Protein AF-A0A9E3I2X9-F1 (afdb_monomer_lite)

Foldseek 3Di:
DVVLVVVLVVLVVVLVVQLVVCLVVLPLPSLPVSLVVVLVVLVVLLVVLVVDPVQAPCNQLVVQLVVDPDPVSSVVSSVVSVCVCACNVVPDGRPNHGNHRCCSNPPVSVLSVVQSVLSSCCSVPHDHDDPPVSVVVD

Secondary structure (DSSP, 8-state):
--HHHHHHHHHHHHHHHHHHHHHHHT-SSSHHHHHHHHHHHHHHHHHHHHTSGGGBHHHHHHHHHHT-SSHHHHHHHHHHHHHHTTTHHHHSTTTT----BTTIIIIIHHHHHHHHHHHHHHHTTSSPP-HHHHHTT-

pLDDT: mean 84.15, std 11.48, range [55.88, 98.25]

Structure (mmCIF, N/CA/C/O backbone):
data_AF-A0A9E3I2X9-F1
#
_entry.id   AF-A0A9E3I2X9-F1
#
loop_
_atom_site.group_PDB
_atom_site.id
_atom_site.type_symbol
_atom_site.label_atom_id
_atom_site.label_alt_id
_atom_site.label_comp_id
_atom_site.label_asym_id
_atom_site.label_entity_id
_atom_site.label_seq_id
_atom_site.pdbx_PDB_ins_code
_atom_site.Cartn_x
_atom_site.Cartn_y
_atom_site.Cartn_z
_atom_site.occupancy
_atom_site.B_iso_or_equiv
_atom_site.auth_seq_id
_atom_site.auth_comp_id
_atom_site.auth_asym_id
_atom_site.auth_atom_id
_atom_site.pdbx_PDB_model_num
ATOM 1 N N . MET A 1 1 ? -14.945 2.536 -11.031 1.00 55.88 1 MET A N 1
ATOM 2 C CA . MET A 1 1 ? -14.308 2.157 -9.756 1.00 55.88 1 MET A CA 1
ATOM 3 C C . MET A 1 1 ? -14.603 3.276 -8.774 1.00 55.88 1 MET A C 1
ATOM 5 O O . MET A 1 1 ? -13.852 4.226 -8.699 1.00 55.88 1 MET A O 1
ATOM 9 N N . ILE A 1 2 ? -15.793 3.220 -8.181 1.00 60.88 2 ILE A N 1
ATOM 10 C CA . ILE A 1 2 ? -16.278 4.132 -7.127 1.00 60.88 2 ILE A CA 1
ATOM 11 C C . ILE A 1 2 ? -16.558 3.278 -5.884 1.00 60.88 2 ILE A C 1
ATOM 13 O O . ILE A 1 2 ? -16.239 3.668 -4.777 1.00 60.88 2 ILE A O 1
ATOM 17 N N . VAL A 1 3 ? -17.036 2.046 -6.096 1.00 58.66 3 VAL A N 1
ATOM 18 C CA . VAL A 1 3 ? -17.336 1.073 -5.040 1.00 58.66 3 VAL A CA 1
ATOM 19 C C . VAL A 1 3 ? -16.101 0.640 -4.235 1.00 58.66 3 VAL A C 1
ATOM 21 O O . VAL A 1 3 ? -16.210 0.543 -3.027 1.00 58.66 3 VAL A O 1
ATOM 24 N N . ALA A 1 4 ? -14.929 0.416 -4.846 1.00 61.72 4 ALA A N 1
ATOM 25 C CA . ALA A 1 4 ? -13.726 0.008 -4.097 1.00 61.72 4 ALA A CA 1
ATOM 26 C C . ALA A 1 4 ? -13.194 1.128 -3.177 1.00 61.72 4 ALA A C 1
ATOM 28 O O . ALA A 1 4 ? -12.912 0.883 -2.006 1.00 61.72 4 ALA A O 1
ATOM 29 N N . ASP A 1 5 ? -13.149 2.370 -3.674 1.00 65.06 5 ASP A N 1
ATOM 30 C CA . ASP A 1 5 ? -12.856 3.563 -2.866 1.00 65.06 5 ASP A CA 1
ATOM 31 C C . ASP A 1 5 ? -13.889 3.758 -1.758 1.00 65.06 5 ASP A C 1
ATOM 33 O O . ASP A 1 5 ? -13.519 3.990 -0.609 1.00 65.06 5 ASP A O 1
ATOM 37 N N . GLN A 1 6 ? -15.173 3.602 -2.082 1.00 70.38 6 GLN A N 1
ATOM 38 C CA . GLN A 1 6 ? -16.250 3.698 -1.106 1.00 70.38 6 GLN A CA 1
ATOM 39 C C . GLN A 1 6 ? -16.087 2.655 0.006 1.00 70.38 6 GLN A C 1
ATOM 41 O O . GLN A 1 6 ? -16.128 3.007 1.175 1.00 70.38 6 GLN A O 1
ATOM 46 N N . VAL A 1 7 ? -15.821 1.393 -0.341 1.00 68.19 7 VAL A N 1
ATOM 47 C CA . VAL A 1 7 ? -15.636 0.309 0.632 1.00 68.19 7 VAL A CA 1
ATOM 48 C C . VAL A 1 7 ? -14.425 0.576 1.530 1.00 68.19 7 VAL A C 1
ATOM 50 O O . VAL A 1 7 ? -14.551 0.477 2.747 1.00 68.19 7 VAL A O 1
ATOM 53 N N . LEU A 1 8 ? -13.274 0.978 0.980 1.00 67.19 8 LEU A N 1
ATOM 54 C CA . LEU A 1 8 ? -12.096 1.339 1.785 1.00 67.19 8 LEU A CA 1
ATOM 55 C C . LEU A 1 8 ? -12.365 2.495 2.748 1.00 67.19 8 LEU A C 1
ATOM 57 O O . LEU A 1 8 ? -11.938 2.433 3.903 1.00 67.19 8 LEU A O 1
ATOM 61 N N . ASN A 1 9 ? -13.082 3.523 2.298 1.00 72.00 9 ASN A N 1
ATOM 62 C CA . ASN A 1 9 ? -13.434 4.670 3.129 1.00 72.00 9 ASN A CA 1
ATOM 63 C C . ASN A 1 9 ? -14.441 4.289 4.221 1.00 72.00 9 ASN A C 1
ATOM 65 O O . ASN A 1 9 ? -14.191 4.571 5.392 1.00 72.00 9 ASN A O 1
ATOM 69 N N . ASP A 1 10 ? -15.509 3.573 3.866 1.00 72.44 10 ASP A N 1
ATOM 70 C CA . ASP A 1 10 ? -16.539 3.113 4.802 1.00 72.44 10 ASP A CA 1
ATOM 71 C C . ASP A 1 10 ? -15.933 2.213 5.894 1.00 72.44 10 ASP A C 1
ATOM 73 O O . ASP A 1 10 ? -16.310 2.276 7.065 1.00 72.44 10 ASP A O 1
ATOM 77 N N . LEU A 1 11 ? -14.961 1.372 5.535 1.00 67.06 11 LEU A N 1
ATOM 78 C CA . LEU A 1 11 ? -14.228 0.552 6.495 1.00 67.06 11 LEU A CA 1
ATOM 79 C C . LEU A 1 11 ? -13.291 1.386 7.347 1.00 67.06 11 LEU A C 1
ATOM 81 O O . LEU A 1 11 ? -13.284 1.214 8.558 1.00 67.06 11 LEU A O 1
ATOM 85 N N . THR A 1 12 ? -12.516 2.284 6.742 1.00 68.31 12 THR A N 1
ATOM 86 C CA . THR A 1 12 ? -11.614 3.174 7.480 1.00 68.31 12 THR A CA 1
ATOM 87 C C . THR A 1 12 ? -12.383 3.940 8.551 1.00 68.31 12 THR A C 1
ATOM 89 O O . THR A 1 12 ? -11.930 4.013 9.690 1.00 68.31 12 THR A O 1
ATOM 92 N N . GLU A 1 13 ? -13.579 4.427 8.225 1.00 74.06 13 GLU A N 1
ATOM 93 C CA . GLU A 1 13 ? -14.472 5.089 9.170 1.00 74.06 13 GLU A CA 1
ATOM 94 C C . GLU A 1 13 ? -14.986 4.130 10.254 1.00 74.06 13 GLU A C 1
ATOM 96 O O . GLU A 1 13 ? -14.898 4.434 11.445 1.00 74.06 13 GLU A O 1
ATOM 101 N N . ARG A 1 14 ? -15.453 2.930 9.883 1.00 69.38 14 ARG A N 1
ATOM 102 C CA . ARG A 1 14 ? -15.892 1.907 10.851 1.00 69.38 14 ARG A CA 1
ATOM 103 C C . ARG A 1 14 ? -14.781 1.492 11.810 1.00 69.38 14 ARG A C 1
ATOM 105 O O . ARG A 1 14 ? -15.032 1.398 13.009 1.00 69.38 14 ARG A O 1
ATOM 112 N N . TYR A 1 15 ? -13.571 1.259 11.309 1.00 67.25 15 TYR A N 1
ATOM 113 C CA . TYR A 1 15 ? -12.417 0.900 12.125 1.00 67.25 15 TYR A CA 1
ATOM 114 C C . TYR A 1 15 ? -11.981 2.064 12.987 1.00 67.25 15 TYR A C 1
ATOM 116 O O . TYR A 1 15 ? -11.812 1.870 14.180 1.00 67.25 15 TYR A O 1
ATOM 124 N N . HIS A 1 16 ? -11.883 3.274 12.440 1.00 69.31 16 HIS A N 1
ATOM 125 C CA . HIS A 1 16 ? -11.587 4.460 13.234 1.00 69.31 16 HIS A CA 1
ATOM 126 C C . HIS A 1 16 ? -12.560 4.604 14.413 1.00 69.31 16 HIS A C 1
ATOM 128 O O . HIS A 1 16 ? -12.128 4.725 15.558 1.00 69.31 16 HIS A O 1
ATOM 134 N N . ASN A 1 17 ? -13.862 4.479 14.156 1.00 72.94 17 ASN A N 1
ATOM 135 C CA . ASN A 1 17 ? -14.893 4.581 15.185 1.00 72.94 17 ASN A CA 1
ATOM 136 C C . ASN A 1 17 ? -14.824 3.429 16.200 1.00 72.94 17 ASN A C 1
ATOM 138 O O . ASN A 1 17 ? -14.909 3.669 17.404 1.00 72.94 17 ASN A O 1
ATOM 142 N N . ALA A 1 18 ? -14.621 2.189 15.745 1.00 67.75 18 ALA A N 1
ATOM 143 C CA . ALA A 1 18 ? -14.476 1.026 16.624 1.00 67.75 18 ALA A CA 1
ATOM 144 C C . ALA A 1 18 ? -13.222 1.121 17.507 1.00 67.75 18 ALA A C 1
ATOM 146 O O . ALA A 1 18 ? -13.265 0.778 18.685 1.00 67.75 18 ALA A O 1
ATOM 147 N N . VAL A 1 19 ? -12.124 1.634 16.955 1.00 66.00 19 VAL A N 1
ATOM 148 C CA . VAL A 1 19 ? -10.863 1.882 17.657 1.00 66.00 19 VAL A CA 1
ATOM 149 C C . VAL A 1 19 ? -11.033 2.957 18.725 1.00 66.00 19 VAL A C 1
ATOM 151 O O . VAL A 1 19 ? -10.629 2.748 19.868 1.00 66.00 19 VAL A O 1
ATOM 154 N N . VAL A 1 20 ? -11.668 4.083 18.386 1.00 71.81 20 VAL A N 1
ATOM 155 C CA . VAL A 1 20 ? -11.969 5.154 19.348 1.00 71.81 20 VAL A CA 1
ATOM 156 C C . VAL A 1 20 ? -12.850 4.623 20.480 1.00 71.81 20 VAL A C 1
ATOM 158 O O . VAL A 1 20 ? -12.549 4.861 21.649 1.00 71.81 20 VAL A O 1
ATOM 161 N N . ALA A 1 21 ? -13.887 3.848 20.155 1.00 72.31 21 ALA A N 1
ATOM 162 C CA . ALA A 1 21 ? -14.782 3.260 21.146 1.00 72.31 21 ALA A CA 1
ATOM 163 C C . ALA A 1 21 ? -14.076 2.230 22.048 1.00 72.31 21 ALA A C 1
ATOM 165 O O . ALA A 1 21 ? -14.220 2.292 23.267 1.00 72.31 21 ALA A O 1
ATOM 166 N N . ALA A 1 22 ? -13.275 1.317 21.486 1.00 67.44 22 ALA A N 1
ATOM 167 C CA . ALA A 1 22 ? -12.529 0.313 22.250 1.00 67.44 22 ALA A CA 1
ATOM 168 C C . ALA A 1 22 ? -11.480 0.954 23.172 1.00 67.44 22 ALA A C 1
ATOM 170 O O . ALA A 1 22 ? -11.324 0.536 24.320 1.00 67.44 22 ALA A O 1
ATOM 171 N N . TYR A 1 23 ? -10.819 2.018 22.704 1.00 67.69 23 TYR A N 1
ATOM 172 C CA . TYR A 1 23 ? -9.896 2.810 23.513 1.00 67.69 23 TYR A CA 1
ATOM 173 C C . TYR A 1 23 ? -10.596 3.513 24.677 1.00 67.69 23 TYR A C 1
ATOM 175 O O . TYR A 1 23 ? -10.115 3.458 25.808 1.00 67.69 23 TYR A O 1
ATOM 183 N N . GLN A 1 24 ? -11.765 4.109 24.437 1.00 73.94 24 GLN A N 1
ATOM 184 C CA . GLN A 1 24 ? -12.575 4.718 25.495 1.00 73.94 24 GLN A CA 1
ATOM 185 C C . GLN A 1 24 ? -13.103 3.682 26.500 1.00 73.94 24 GLN A C 1
ATOM 187 O O . GLN A 1 24 ? -13.122 3.947 27.701 1.00 73.94 24 GLN A O 1
ATOM 192 N N . ALA A 1 25 ? -13.495 2.497 26.027 1.00 76.69 25 ALA A N 1
ATOM 193 C CA . ALA A 1 25 ? -14.041 1.420 26.850 1.00 76.69 25 ALA A CA 1
ATOM 194 C C . ALA A 1 25 ? -12.972 0.563 27.557 1.00 76.69 25 ALA A C 1
ATOM 196 O O . ALA A 1 25 ? -13.321 -0.248 28.413 1.00 76.69 25 ALA A O 1
ATOM 197 N N . LYS A 1 26 ? -11.684 0.725 27.210 1.00 71.00 26 LYS A N 1
ATOM 198 C CA . LYS A 1 26 ? -10.571 -0.148 27.634 1.00 71.00 26 LYS A CA 1
ATOM 199 C C . LYS A 1 26 ? -10.821 -1.638 27.339 1.00 71.00 26 LYS A C 1
ATOM 201 O O . LYS A 1 26 ? -10.356 -2.506 28.077 1.00 71.00 26 LYS A O 1
ATOM 206 N N . ASP A 1 27 ? -11.557 -1.938 26.269 1.00 70.44 27 ASP A N 1
ATOM 207 C CA . ASP A 1 27 ? -11.854 -3.314 25.862 1.00 70.44 27 ASP A CA 1
ATOM 208 C C . ASP A 1 27 ? -10.733 -3.855 24.966 1.00 70.44 27 ASP A C 1
ATOM 210 O O . ASP A 1 27 ? -10.590 -3.471 23.805 1.00 70.44 27 ASP A O 1
ATOM 214 N N . SER A 1 28 ? -9.933 -4.767 25.516 1.00 64.62 28 SER A N 1
ATOM 215 C CA . SER A 1 28 ? -8.788 -5.378 24.839 1.00 64.62 28 SER A CA 1
ATOM 216 C C . SER A 1 28 ? -9.139 -6.565 23.936 1.00 64.62 28 SER A C 1
ATOM 218 O O . SER A 1 28 ? -8.256 -7.062 23.240 1.00 64.62 28 SER A O 1
ATOM 220 N N . ARG A 1 29 ? -10.392 -7.047 23.928 1.00 64.88 29 ARG A N 1
ATOM 221 C CA . ARG A 1 29 ? -10.823 -8.223 23.138 1.00 64.88 29 ARG A CA 1
ATOM 222 C C . ARG A 1 29 ? -11.592 -7.858 21.868 1.00 64.88 29 ARG A C 1
ATOM 224 O O . ARG A 1 29 ? -11.708 -8.685 20.964 1.00 64.88 29 ARG A O 1
ATOM 231 N N . ALA A 1 30 ? -12.133 -6.645 21.796 1.00 60.81 30 ALA A N 1
ATOM 232 C CA . ALA A 1 30 ? -12.868 -6.134 20.639 1.00 60.81 30 ALA A CA 1
ATOM 233 C C . ALA A 1 30 ? -12.047 -5.981 19.328 1.00 60.81 30 ALA A C 1
ATOM 235 O O . ALA A 1 30 ? -12.638 -6.179 18.260 1.00 60.81 30 ALA A O 1
ATOM 236 N N . PRO A 1 31 ? -10.731 -5.675 19.339 1.00 62.62 31 PRO A N 1
ATOM 237 C CA . PRO A 1 31 ? -10.014 -5.354 18.098 1.00 62.62 31 PRO A CA 1
ATOM 238 C C . PRO A 1 31 ? -9.724 -6.541 17.168 1.00 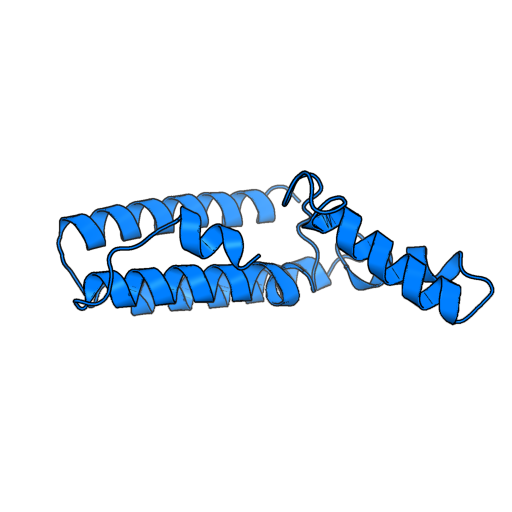62.62 31 PRO A C 1
ATOM 240 O O . PRO A 1 31 ? -9.677 -6.335 15.957 1.00 62.62 31 PRO A O 1
ATOM 243 N N . ASP A 1 32 ? -9.587 -7.775 17.662 1.00 70.69 32 ASP A N 1
ATOM 244 C CA . ASP A 1 32 ? -9.033 -8.884 16.857 1.00 70.69 32 ASP A CA 1
ATOM 245 C C . ASP A 1 32 ? -9.917 -9.303 15.675 1.00 70.69 32 ASP A C 1
ATOM 247 O O . ASP A 1 32 ? -9.469 -9.348 14.528 1.00 70.69 32 ASP A O 1
ATOM 251 N N . ARG A 1 33 ? -11.206 -9.578 15.915 1.00 72.56 33 ARG A N 1
ATOM 252 C CA . ARG A 1 33 ? -12.106 -10.058 14.846 1.00 72.56 33 ARG A CA 1
ATOM 253 C C . ARG A 1 33 ? -12.382 -8.993 13.794 1.00 72.56 33 ARG A C 1
ATOM 255 O O . ARG A 1 33 ? -12.479 -9.305 12.610 1.00 72.56 33 ARG A O 1
ATOM 262 N N . ALA A 1 34 ? -12.522 -7.743 14.225 1.00 74.31 34 ALA A N 1
ATOM 263 C CA . ALA A 1 34 ? -12.752 -6.630 13.321 1.00 74.31 34 ALA A CA 1
ATOM 264 C C . ALA A 1 34 ? -11.503 -6.400 12.451 1.00 74.31 34 ALA A C 1
ATOM 266 O O . ALA A 1 34 ? -11.625 -6.310 11.229 1.00 74.31 34 ALA A O 1
ATOM 267 N N . SER A 1 35 ? -10.319 -6.385 13.070 1.00 78.75 35 SER A N 1
ATOM 268 C CA . SER A 1 35 ? -9.025 -6.248 12.391 1.00 78.75 35 SER A CA 1
ATOM 269 C C . SER A 1 35 ? -8.801 -7.349 11.365 1.00 78.75 35 SER A C 1
ATOM 271 O O . SER A 1 35 ? -8.467 -7.061 10.221 1.00 78.75 35 SER A O 1
ATOM 273 N N . GLN A 1 36 ? -9.061 -8.608 11.723 1.00 83.62 36 GLN A N 1
ATOM 274 C CA . GLN A 1 36 ? -8.925 -9.719 10.785 1.00 83.62 36 GLN A CA 1
ATOM 275 C C . GLN A 1 36 ? -9.839 -9.546 9.563 1.00 83.62 36 GLN A C 1
ATOM 277 O O . GLN A 1 36 ? -9.375 -9.645 8.428 1.00 83.62 36 GLN A O 1
ATOM 282 N N . ARG A 1 37 ? -11.117 -9.205 9.779 1.00 82.56 37 ARG A N 1
ATOM 283 C CA . ARG A 1 37 ? -12.063 -8.948 8.681 1.00 82.56 37 ARG A CA 1
ATOM 284 C C . ARG A 1 37 ? -11.643 -7.786 7.791 1.00 82.56 37 ARG A C 1
ATOM 286 O O . ARG A 1 37 ? -11.897 -7.825 6.592 1.00 82.56 37 ARG A O 1
ATOM 293 N N . PHE A 1 38 ? -10.972 -6.783 8.349 1.00 82.94 38 PHE A N 1
ATOM 294 C CA . PHE A 1 38 ? -10.441 -5.684 7.553 1.00 82.94 38 PHE A CA 1
ATOM 295 C C . PHE A 1 38 ? -9.362 -6.163 6.592 1.00 82.94 38 PHE A C 1
ATOM 297 O O . PHE A 1 38 ? -9.360 -5.820 5.414 1.00 82.94 38 PHE A O 1
ATOM 304 N N . MET A 1 39 ? -8.437 -6.960 7.119 1.00 88.19 39 MET A N 1
ATOM 305 C CA . MET A 1 39 ? -7.285 -7.454 6.382 1.00 88.19 39 MET A CA 1
ATOM 306 C C . MET A 1 39 ? -7.711 -8.433 5.288 1.00 88.19 39 MET A C 1
ATOM 308 O O . MET A 1 39 ? -7.172 -8.374 4.183 1.00 88.19 39 MET A O 1
ATOM 312 N N . GLU A 1 40 ? -8.708 -9.276 5.565 1.00 89.75 40 GLU A N 1
ATOM 313 C CA . GLU A 1 40 ? -9.374 -10.114 4.561 1.00 89.75 40 GLU A CA 1
ATOM 314 C C . GLU A 1 40 ? -9.978 -9.247 3.451 1.00 89.75 40 GLU A C 1
ATOM 316 O O . GLU A 1 40 ? -9.660 -9.442 2.284 1.00 89.75 40 GLU A O 1
ATOM 321 N N . LEU A 1 41 ? -10.718 -8.195 3.804 1.00 87.25 41 LEU A N 1
ATOM 322 C CA . LEU A 1 41 ? -11.346 -7.309 2.824 1.00 87.25 41 LEU A CA 1
ATOM 323 C C . LEU A 1 41 ? -10.334 -6.549 1.951 1.00 87.25 41 LEU A C 1
ATOM 325 O O . LEU A 1 41 ? -10.563 -6.380 0.756 1.00 87.25 41 LEU A O 1
ATOM 329 N N . ILE A 1 42 ? -9.186 -6.134 2.500 1.00 89.75 42 ILE A N 1
ATOM 330 C CA . ILE A 1 42 ? -8.081 -5.584 1.691 1.00 89.75 42 ILE A CA 1
ATOM 331 C C . ILE A 1 42 ? -7.607 -6.602 0.646 1.00 89.75 42 ILE A C 1
ATOM 333 O O . ILE A 1 42 ? -7.340 -6.218 -0.494 1.00 89.75 42 ILE A O 1
ATOM 337 N N . SER A 1 43 ? -7.540 -7.879 1.018 1.00 92.75 43 SER A N 1
ATOM 338 C CA . SER A 1 43 ? -7.139 -8.963 0.115 1.00 92.75 43 SER A CA 1
ATOM 339 C C . SER A 1 43 ? -8.203 -9.213 -0.960 1.00 92.75 43 SER A C 1
ATOM 341 O O . SER A 1 43 ? -7.870 -9.241 -2.143 1.00 92.75 43 SER A O 1
ATOM 343 N N . ASP A 1 44 ? -9.481 -9.277 -0.576 1.00 92.44 44 ASP A N 1
ATOM 344 C CA . ASP A 1 44 ? -10.606 -9.456 -1.504 1.00 92.44 44 ASP A CA 1
ATOM 345 C C . ASP A 1 44 ? -10.682 -8.312 -2.531 1.00 92.44 44 ASP A C 1
ATOM 347 O O . ASP A 1 44 ? -10.937 -8.526 -3.717 1.00 92.44 44 ASP A O 1
ATOM 351 N N . MET A 1 45 ? -10.425 -7.071 -2.100 1.00 90.19 45 MET A N 1
ATOM 352 C CA . MET A 1 45 ? -10.362 -5.925 -3.010 1.00 90.19 45 MET A CA 1
ATOM 353 C C . MET A 1 45 ? -9.166 -6.000 -3.961 1.00 90.19 45 MET A C 1
ATOM 355 O O . MET A 1 45 ? -9.297 -5.630 -5.127 1.00 90.19 45 MET A O 1
ATOM 359 N N . ASP A 1 46 ? -8.006 -6.460 -3.490 1.00 93.75 46 ASP A N 1
ATOM 360 C CA . ASP A 1 46 ? -6.815 -6.642 -4.327 1.00 93.75 46 ASP A CA 1
ATOM 361 C C . ASP A 1 46 ? -7.067 -7.661 -5.446 1.00 93.75 46 ASP A C 1
ATOM 363 O O . ASP A 1 46 ? -6.699 -7.411 -6.600 1.00 93.75 46 ASP A O 1
ATOM 367 N N . GLU A 1 47 ? -7.766 -8.754 -5.124 1.00 94.62 47 GLU A N 1
ATOM 368 C CA . GLU A 1 47 ? -8.210 -9.771 -6.079 1.00 94.62 47 GLU A CA 1
ATOM 369 C C . GLU A 1 47 ? -9.270 -9.222 -7.045 1.00 94.62 47 GLU A C 1
ATOM 371 O O . GLU A 1 47 ? -9.143 -9.366 -8.264 1.00 94.62 47 GLU A O 1
ATOM 376 N N . LEU A 1 48 ? -10.279 -8.507 -6.539 1.00 92.06 48 LEU A N 1
ATOM 377 C CA . LEU A 1 48 ? -11.305 -7.886 -7.378 1.00 92.06 48 LEU A CA 1
ATOM 378 C C . LEU A 1 48 ? -10.691 -6.906 -8.387 1.00 92.06 48 LEU A C 1
ATOM 380 O O . LEU A 1 48 ? -11.055 -6.910 -9.566 1.00 92.06 48 LEU A O 1
ATOM 384 N N . LEU A 1 49 ? -9.747 -6.069 -7.956 1.00 91.75 49 LEU A N 1
ATOM 385 C CA . LEU A 1 49 ? -9.065 -5.120 -8.836 1.00 91.75 49 LEU A CA 1
ATOM 386 C C . LEU A 1 49 ? -8.154 -5.822 -9.849 1.00 91.75 49 LEU A C 1
ATOM 388 O O . LEU A 1 49 ? -7.952 -5.293 -10.945 1.00 91.75 49 LEU A O 1
ATOM 392 N N . ALA A 1 50 ? -7.669 -7.030 -9.542 1.00 95.44 50 ALA A N 1
ATOM 393 C CA . ALA A 1 50 ? -6.870 -7.832 -10.465 1.00 95.44 50 ALA A CA 1
ATOM 394 C C . ALA A 1 50 ? -7.639 -8.228 -11.741 1.00 95.44 50 ALA A C 1
ATOM 396 O O . ALA A 1 50 ? -7.033 -8.499 -12.780 1.00 95.44 50 ALA A O 1
ATOM 397 N N . THR A 1 51 ? -8.976 -8.205 -11.705 1.00 94.56 51 THR A N 1
ATOM 398 C CA . THR A 1 51 ? -9.836 -8.548 -12.853 1.00 94.56 51 THR A CA 1
ATOM 399 C C . THR A 1 51 ? -9.763 -7.540 -14.003 1.00 94.56 51 THR A C 1
ATOM 401 O O . THR A 1 51 ? -10.179 -7.836 -15.126 1.00 94.56 51 THR A O 1
ATOM 404 N N . ARG A 1 52 ? -9.227 -6.336 -13.758 1.00 92.50 52 ARG A N 1
ATOM 405 C CA . ARG A 1 52 ? -9.195 -5.237 -14.726 1.00 92.50 52 ARG A CA 1
ATOM 406 C C . ARG A 1 52 ? -7.779 -4.732 -14.955 1.00 92.50 52 ARG A C 1
ATOM 408 O O . ARG A 1 52 ? -7.101 -4.267 -14.044 1.00 92.50 52 ARG A O 1
ATOM 415 N N . LYS A 1 53 ? -7.353 -4.720 -16.219 1.00 94.44 53 LYS A N 1
ATOM 416 C CA . LYS A 1 53 ? -5.979 -4.355 -16.603 1.00 94.44 53 LYS A CA 1
ATOM 417 C C . LYS A 1 53 ? -5.596 -2.918 -16.234 1.00 94.44 53 LYS A C 1
ATOM 419 O O . LYS A 1 53 ? -4.406 -2.646 -16.094 1.00 94.44 53 LYS A O 1
ATOM 424 N N . GLU A 1 54 ? -6.560 -2.006 -16.111 1.00 93.62 54 GLU A N 1
ATOM 425 C CA . GLU A 1 54 ? -6.323 -0.601 -15.742 1.00 93.62 54 GLU A CA 1
ATOM 426 C C . GLU A 1 54 ? -5.964 -0.430 -14.261 1.00 93.62 54 GLU A C 1
ATOM 428 O O . GLU A 1 54 ? -5.454 0.621 -13.877 1.00 93.62 54 GLU A O 1
ATOM 433 N N . PHE A 1 55 ? -6.219 -1.451 -13.436 1.00 94.12 55 PHE A N 1
ATOM 434 C CA . PHE A 1 55 ? -5.965 -1.424 -11.997 1.00 94.12 55 PHE A CA 1
ATOM 435 C C . PHE A 1 55 ? -4.804 -2.325 -11.581 1.00 94.12 55 PHE A C 1
ATOM 437 O O . PHE A 1 55 ? -4.637 -2.593 -10.402 1.00 94.12 55 PHE A O 1
ATOM 444 N N . LEU A 1 56 ? -3.974 -2.787 -12.517 1.00 96.56 56 LEU A N 1
ATOM 445 C CA . LEU A 1 56 ? -2.814 -3.620 -12.201 1.00 96.56 56 LEU A CA 1
ATOM 446 C C . LEU A 1 56 ? -1.569 -2.761 -11.970 1.00 96.56 56 LEU A C 1
ATOM 448 O O . LEU A 1 56 ? -1.074 -2.130 -12.909 1.00 96.56 56 LEU A O 1
ATOM 452 N N . LEU A 1 57 ? -0.966 -2.839 -10.777 1.00 97.50 57 LEU A N 1
ATOM 453 C CA . LEU A 1 57 ? 0.338 -2.217 -10.513 1.00 97.50 57 LEU A CA 1
ATOM 454 C C . LEU A 1 57 ? 1.399 -2.714 -11.505 1.00 97.50 57 LEU A C 1
ATOM 456 O O . LEU A 1 57 ? 2.209 -1.938 -12.012 1.00 97.50 57 LEU A O 1
ATOM 460 N N . GLY A 1 58 ? 1.367 -4.008 -11.833 1.00 97.19 58 GLY A N 1
ATOM 461 C CA . GLY A 1 58 ? 2.283 -4.613 -12.798 1.00 97.19 58 GLY A CA 1
ATOM 462 C C . GLY A 1 58 ? 2.234 -3.950 -14.176 1.00 97.19 58 GLY A C 1
ATOM 463 O O . GLY A 1 58 ? 3.266 -3.868 -14.841 1.00 97.19 58 GLY A O 1
ATOM 464 N N . ARG A 1 59 ? 1.076 -3.410 -14.585 1.00 96.88 59 ARG A N 1
ATOM 465 C CA . ARG A 1 59 ? 0.969 -2.672 -15.845 1.00 96.88 59 ARG A CA 1
ATOM 466 C C . ARG A 1 59 ? 1.685 -1.332 -15.754 1.00 96.88 59 ARG A C 1
ATOM 468 O O . ARG A 1 59 ? 2.550 -1.077 -16.577 1.00 96.88 59 ARG A O 1
ATOM 475 N N . TRP A 1 60 ? 1.424 -0.538 -14.719 1.00 97.44 60 TRP A N 1
ATOM 476 C CA . TRP A 1 60 ? 2.135 0.725 -14.486 1.00 97.44 60 TRP A CA 1
ATOM 477 C C . TRP A 1 60 ? 3.661 0.552 -14.445 1.00 97.44 60 TRP A C 1
ATOM 479 O O . TRP A 1 60 ? 4.402 1.248 -15.141 1.00 97.44 60 TRP A O 1
ATOM 489 N N . LEU A 1 61 ? 4.141 -0.429 -13.676 1.00 97.88 61 LEU A N 1
ATOM 490 C CA . LEU A 1 61 ? 5.574 -0.701 -13.557 1.00 97.88 61 LEU A CA 1
ATOM 491 C C . LEU A 1 61 ? 6.159 -1.265 -14.853 1.00 97.88 61 LEU A C 1
ATOM 493 O O . LEU A 1 61 ? 7.279 -0.924 -15.228 1.00 97.88 61 LEU A O 1
ATOM 497 N N . GLY A 1 62 ? 5.411 -2.126 -15.543 1.00 97.69 62 GLY A N 1
ATOM 498 C CA . GLY A 1 62 ? 5.784 -2.638 -16.854 1.00 97.69 62 GLY A CA 1
ATOM 499 C C . GLY A 1 62 ? 5.937 -1.509 -17.864 1.00 97.69 62 GLY A C 1
ATOM 500 O O . GLY A 1 62 ? 6.926 -1.471 -18.589 1.00 97.69 62 GLY A O 1
ATOM 501 N N . ASP A 1 63 ? 4.995 -0.570 -17.879 1.00 97.19 63 ASP A N 1
ATOM 502 C CA . ASP A 1 63 ? 4.998 0.601 -18.749 1.00 97.19 63 ASP A CA 1
ATOM 503 C C . ASP A 1 63 ? 6.233 1.464 -18.485 1.00 97.19 63 ASP A C 1
ATOM 505 O O . ASP A 1 63 ? 6.990 1.712 -19.419 1.00 97.19 63 ASP A O 1
ATOM 509 N N . ALA A 1 64 ? 6.519 1.807 -17.225 1.00 97.12 64 ALA A N 1
ATOM 510 C CA . ALA A 1 64 ? 7.720 2.556 -16.851 1.00 97.12 64 ALA A CA 1
ATOM 511 C C . ALA A 1 64 ? 9.016 1.859 -17.304 1.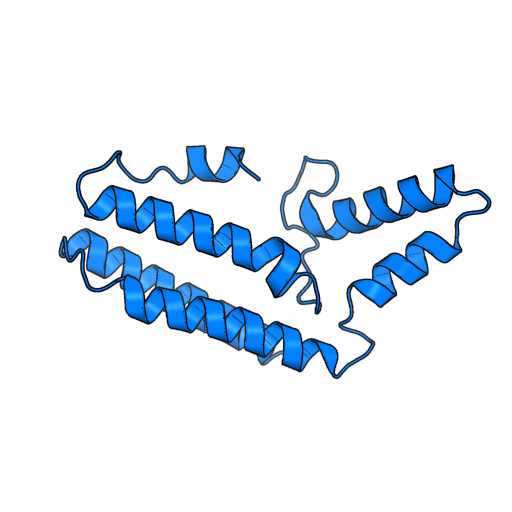00 97.12 64 ALA A C 1
ATOM 513 O O . ALA A 1 64 ? 9.886 2.478 -17.915 1.00 97.12 64 ALA A O 1
ATOM 514 N N . LYS A 1 65 ? 9.129 0.544 -17.080 1.00 98.06 65 LYS A N 1
ATOM 515 C CA . LYS A 1 65 ? 10.301 -0.252 -17.480 1.00 98.06 65 LYS A CA 1
ATOM 516 C C . LYS A 1 65 ? 10.527 -0.282 -18.991 1.00 98.06 65 LYS A C 1
ATOM 518 O O . LYS A 1 65 ? 11.671 -0.436 -19.409 1.00 98.06 65 LYS A O 1
ATOM 523 N N . ARG A 1 66 ? 9.476 -0.168 -19.814 1.00 97.50 66 ARG A N 1
ATOM 524 C CA . ARG A 1 66 ? 9.594 -0.221 -21.284 1.00 97.50 66 ARG A CA 1
ATOM 525 C C . ARG A 1 66 ? 10.274 1.006 -21.889 1.00 97.50 66 ARG A C 1
ATOM 527 O O . ARG A 1 66 ? 10.783 0.906 -22.997 1.00 97.50 66 ARG A O 1
ATOM 534 N N . TRP A 1 67 ? 10.334 2.124 -21.168 1.00 96.25 67 TRP A N 1
ATOM 535 C CA . TRP A 1 67 ? 11.067 3.314 -21.612 1.00 96.25 67 TRP A CA 1
ATOM 536 C C . TRP A 1 67 ? 12.587 3.190 -21.440 1.00 96.25 67 TRP A C 1
ATOM 538 O O . TRP A 1 67 ? 13.338 3.999 -21.984 1.00 96.25 67 TRP A O 1
ATOM 548 N N . ALA A 1 68 ? 13.058 2.200 -20.678 1.00 97.31 68 ALA A N 1
ATOM 549 C CA . ALA A 1 68 ? 14.475 2.023 -20.396 1.00 97.31 68 ALA A CA 1
ATOM 550 C C . ALA A 1 68 ? 15.228 1.391 -21.575 1.00 97.31 68 ALA A C 1
ATOM 552 O O . ALA A 1 68 ? 14.747 0.450 -22.203 1.00 97.31 68 ALA A O 1
ATOM 553 N N . ARG A 1 69 ? 16.459 1.859 -21.817 1.00 97.38 69 ARG A N 1
ATOM 554 C CA . ARG A 1 69 ? 17.385 1.290 -22.814 1.00 97.38 69 ARG A CA 1
ATOM 555 C C . ARG A 1 69 ? 18.445 0.377 -22.198 1.00 97.38 69 ARG A C 1
ATOM 557 O O . ARG A 1 69 ? 19.099 -0.367 -22.917 1.00 97.38 69 ARG A O 1
ATOM 564 N N . THR A 1 70 ? 18.621 0.433 -20.878 1.00 98.19 70 THR A N 1
ATOM 565 C CA . THR A 1 70 ? 19.572 -0.395 -20.122 1.00 98.19 70 THR A CA 1
ATOM 566 C C . THR A 1 70 ? 18.918 -0.975 -18.872 1.00 98.19 70 THR A C 1
ATOM 568 O O . THR A 1 70 ? 17.926 -0.439 -18.371 1.00 98.19 70 THR A O 1
ATOM 571 N N . ASP A 1 71 ? 19.493 -2.036 -18.306 1.00 97.62 71 ASP A N 1
ATOM 572 C CA . ASP A 1 71 ? 18.974 -2.624 -17.064 1.00 97.62 71 ASP A CA 1
ATOM 573 C C . ASP A 1 71 ? 19.101 -1.688 -15.860 1.00 97.62 71 ASP A C 1
ATOM 575 O O . ASP A 1 71 ? 18.256 -1.704 -14.962 1.00 97.62 71 ASP A O 1
ATOM 579 N N . GLN A 1 72 ? 20.120 -0.826 -15.849 1.00 98.00 72 GLN A N 1
ATOM 580 C CA . GLN A 1 72 ? 20.244 0.218 -14.836 1.00 98.00 72 GLN A CA 1
ATOM 581 C C . GLN A 1 72 ? 19.083 1.215 -14.928 1.00 98.00 72 GLN A C 1
ATOM 583 O O . GLN A 1 72 ? 18.457 1.516 -13.913 1.00 98.00 72 GLN A O 1
ATOM 588 N N . GLN A 1 73 ? 18.749 1.679 -16.137 1.00 97.88 73 GLN A N 1
ATOM 589 C CA . GLN A 1 73 ? 17.591 2.549 -16.354 1.00 97.88 73 GLN A CA 1
ATOM 590 C C . GLN A 1 73 ? 16.283 1.838 -16.007 1.00 97.88 73 GLN A C 1
ATOM 592 O O . GLN A 1 73 ? 15.412 2.443 -15.394 1.00 97.88 73 GLN A O 1
ATOM 597 N N . ARG A 1 74 ? 16.157 0.544 -16.324 1.00 98.06 74 ARG A N 1
ATOM 598 C CA . ARG A 1 74 ? 14.967 -0.258 -16.008 1.00 98.06 74 ARG A CA 1
ATOM 599 C C . ARG A 1 74 ? 14.700 -0.285 -14.504 1.00 98.06 74 ARG A C 1
ATOM 601 O O . ARG A 1 74 ? 13.565 -0.064 -14.086 1.00 98.06 74 ARG A O 1
ATOM 608 N N . ARG A 1 75 ? 15.745 -0.519 -13.701 1.00 97.94 75 ARG A N 1
ATOM 609 C CA . ARG A 1 75 ? 15.663 -0.476 -12.232 1.00 97.94 75 ARG A CA 1
ATOM 610 C C . ARG A 1 75 ? 15.316 0.925 -11.731 1.00 97.94 75 ARG A C 1
ATOM 612 O O . ARG A 1 75 ? 14.415 1.062 -10.912 1.00 97.94 75 ARG A O 1
ATOM 619 N N . LEU A 1 76 ? 15.975 1.959 -12.258 1.00 97.88 76 LEU A N 1
ATOM 620 C CA . LEU A 1 76 ? 15.709 3.351 -11.880 1.00 97.88 76 LEU A CA 1
ATOM 621 C C . LEU A 1 76 ? 14.261 3.765 -12.180 1.00 97.88 76 LEU A C 1
ATOM 623 O O . LEU A 1 76 ? 13.607 4.381 -11.345 1.00 97.88 76 LEU A O 1
ATOM 627 N N . TYR A 1 77 ? 13.737 3.411 -13.352 1.00 98.25 77 TYR A N 1
ATOM 628 C CA . TYR A 1 77 ? 12.381 3.775 -13.758 1.00 98.25 77 TYR A CA 1
ATOM 629 C C . TYR A 1 77 ? 11.324 3.048 -12.935 1.00 98.25 77 TYR A C 1
ATOM 631 O O . TYR A 1 77 ? 10.317 3.657 -12.590 1.00 98.25 77 TYR A O 1
ATOM 639 N N . GLU A 1 78 ? 11.560 1.790 -12.554 1.00 97.88 78 GLU A N 1
ATOM 640 C CA . GLU A 1 78 ? 10.684 1.114 -11.596 1.00 97.88 78 GLU A CA 1
ATOM 641 C C . GLU A 1 78 ? 10.675 1.823 -10.236 1.00 97.88 78 GLU A C 1
ATOM 643 O O . GLU A 1 78 ? 9.599 2.049 -9.684 1.00 97.88 78 GLU A O 1
ATOM 648 N N . VAL A 1 79 ? 11.847 2.198 -9.710 1.00 96.62 79 VAL A N 1
ATOM 649 C CA . VAL A 1 79 ? 11.947 2.929 -8.436 1.00 96.62 79 VAL A CA 1
ATOM 650 C C . VAL A 1 79 ? 11.181 4.248 -8.515 1.00 96.62 79 VAL A C 1
ATOM 652 O O . VAL A 1 79 ? 10.335 4.501 -7.663 1.00 96.62 79 VAL A O 1
ATOM 655 N N . ASN A 1 80 ? 11.394 5.041 -9.567 1.00 96.62 80 ASN A N 1
ATOM 656 C CA . ASN A 1 80 ? 10.695 6.314 -9.761 1.00 96.62 80 ASN A CA 1
ATOM 657 C C . ASN A 1 80 ? 9.176 6.125 -9.897 1.00 96.62 80 ASN A C 1
ATOM 659 O O . ASN A 1 80 ? 8.398 6.891 -9.334 1.00 96.62 80 ASN A O 1
ATOM 663 N N . ALA A 1 81 ? 8.744 5.090 -10.620 1.00 97.06 81 ALA A N 1
ATOM 664 C CA . ALA A 1 81 ? 7.332 4.781 -10.814 1.00 97.06 81 ALA A CA 1
ATOM 665 C C . ALA A 1 81 ? 6.638 4.378 -9.504 1.00 97.06 81 ALA A C 1
ATOM 667 O O . ALA A 1 81 ? 5.491 4.766 -9.281 1.00 97.06 81 ALA A O 1
ATOM 668 N N . ARG A 1 82 ? 7.321 3.624 -8.631 1.00 96.31 82 ARG A N 1
ATOM 669 C CA . ARG A 1 82 ? 6.829 3.298 -7.282 1.00 96.31 82 ARG A CA 1
ATOM 670 C C . ARG A 1 82 ? 6.825 4.521 -6.378 1.00 96.31 82 ARG A C 1
ATOM 672 O O . ARG A 1 82 ? 5.868 4.730 -5.639 1.00 96.31 82 ARG A O 1
ATOM 679 N N . ASP A 1 83 ? 7.875 5.329 -6.445 1.00 94.62 83 ASP A N 1
ATOM 680 C CA . ASP A 1 83 ? 8.020 6.516 -5.612 1.00 94.62 83 ASP A CA 1
ATOM 681 C C . ASP A 1 83 ? 6.913 7.541 -5.883 1.00 94.62 83 ASP A C 1
ATOM 683 O O . ASP A 1 83 ? 6.294 8.042 -4.947 1.00 94.62 83 ASP A O 1
ATOM 687 N N . LEU A 1 84 ? 6.584 7.770 -7.157 1.00 94.44 84 LEU A N 1
ATOM 688 C CA . LEU A 1 84 ? 5.553 8.721 -7.572 1.00 94.44 84 LEU A CA 1
ATOM 689 C C . LEU A 1 84 ? 4.173 8.418 -6.967 1.00 94.44 84 LEU A C 1
ATOM 691 O O . LEU A 1 84 ? 3.447 9.339 -6.609 1.00 94.44 84 LEU A O 1
ATOM 695 N N . ILE A 1 85 ? 3.813 7.141 -6.846 1.00 94.00 85 ILE A N 1
ATOM 696 C CA . ILE A 1 85 ? 2.500 6.709 -6.339 1.00 94.00 85 ILE A CA 1
ATOM 697 C C . ILE A 1 85 ? 2.500 6.418 -4.832 1.00 94.00 85 ILE A C 1
ATOM 699 O O . ILE A 1 85 ? 1.487 5.974 -4.300 1.00 94.00 85 ILE A O 1
ATOM 703 N N . THR A 1 86 ? 3.626 6.644 -4.146 1.00 91.81 86 THR A N 1
ATOM 704 C CA . THR A 1 86 ? 3.770 6.398 -2.702 1.00 91.81 86 THR A CA 1
ATOM 705 C C . THR A 1 86 ? 4.314 7.621 -1.967 1.00 91.81 86 THR A C 1
ATOM 707 O O . THR A 1 86 ? 3.557 8.321 -1.309 1.00 91.81 86 THR A O 1
ATOM 710 N N . ARG A 1 87 ? 5.612 7.919 -2.065 1.00 89.00 87 ARG A N 1
ATOM 711 C CA . ARG A 1 87 ? 6.286 8.942 -1.241 1.00 89.00 87 ARG A CA 1
ATOM 712 C C . ARG A 1 87 ? 6.470 10.285 -1.942 1.00 89.00 87 ARG A C 1
ATOM 714 O O . ARG 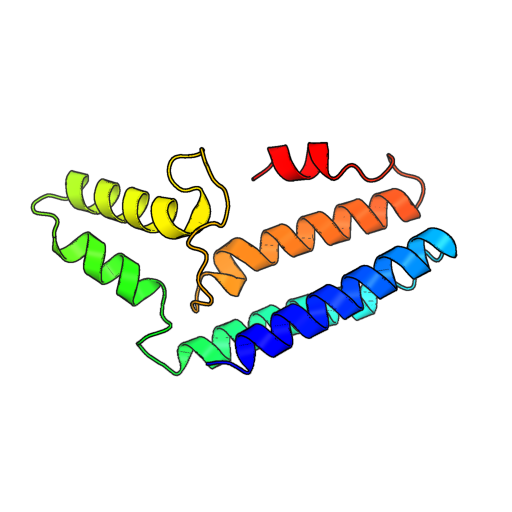A 1 87 ? 6.827 11.264 -1.287 1.00 89.00 87 ARG A O 1
ATOM 721 N N . TRP A 1 88 ? 6.301 10.318 -3.262 1.00 87.44 88 TRP A N 1
ATOM 722 C CA . TRP A 1 88 ? 6.443 11.508 -4.100 1.00 87.44 88 TRP A CA 1
ATOM 723 C C . TRP A 1 88 ? 7.742 12.281 -3.787 1.00 87.44 88 TRP A C 1
ATOM 725 O O . TRP A 1 88 ? 7.736 13.420 -3.316 1.00 87.44 88 TRP A O 1
ATOM 735 N N . GLY A 1 89 ? 8.889 11.614 -3.942 1.00 83.62 89 GLY A N 1
ATOM 736 C CA . GLY A 1 89 ? 10.212 12.160 -3.636 1.00 83.62 89 GLY A CA 1
ATOM 737 C C . GLY A 1 89 ? 10.522 12.295 -2.142 1.00 83.62 89 GLY A C 1
ATOM 738 O O . GLY A 1 89 ? 11.435 13.035 -1.783 1.00 83.62 89 GLY A O 1
ATOM 739 N N . GLY A 1 90 ? 9.751 11.643 -1.265 1.00 81.00 90 GLY A N 1
ATOM 740 C CA . GLY A 1 90 ? 9.876 11.764 0.193 1.00 81.00 90 GLY A CA 1
ATOM 741 C C . GLY A 1 90 ? 9.349 13.087 0.756 1.00 81.00 90 GLY A C 1
ATOM 742 O O . GLY A 1 90 ? 9.662 13.433 1.892 1.00 81.00 90 GLY A O 1
ATOM 743 N N . ARG A 1 91 ? 8.589 13.853 -0.038 1.00 77.62 91 ARG A N 1
ATOM 744 C CA . ARG A 1 91 ? 8.100 15.190 0.338 1.00 77.62 91 ARG A CA 1
ATOM 745 C C . ARG A 1 91 ? 6.620 15.192 0.690 1.00 77.62 91 ARG A C 1
ATOM 747 O O . ARG A 1 91 ? 6.221 15.928 1.587 1.00 77.62 91 ARG A O 1
ATOM 754 N N . ILE A 1 92 ? 5.818 14.408 -0.034 1.00 82.75 92 ILE A N 1
ATOM 755 C CA . ILE A 1 92 ? 4.363 14.364 0.132 1.00 82.75 92 ILE A CA 1
ATOM 756 C C . ILE A 1 92 ? 3.895 12.910 0.034 1.00 82.75 92 ILE A C 1
ATOM 758 O O . ILE A 1 92 ? 3.707 12.366 -1.054 1.00 82.75 92 ILE A O 1
ATOM 762 N N . THR A 1 93 ? 3.723 12.279 1.191 1.00 83.94 93 THR A N 1
ATOM 763 C CA . THR A 1 93 ? 3.289 10.884 1.292 1.00 83.94 93 THR A CA 1
ATOM 764 C C . THR A 1 93 ? 1.840 10.716 0.830 1.00 83.94 93 THR A C 1
ATOM 766 O O . THR A 1 93 ? 0.980 11.531 1.152 1.00 83.94 93 THR A O 1
ATOM 769 N N . ASP A 1 94 ? 1.588 9.647 0.076 1.00 83.69 94 ASP A N 1
ATOM 770 C CA . ASP A 1 94 ? 0.295 9.192 -0.443 1.00 83.69 94 ASP A CA 1
ATOM 771 C C . ASP A 1 94 ? -0.449 10.198 -1.352 1.00 83.69 94 ASP A C 1
ATOM 773 O O . ASP A 1 94 ? -1.623 10.006 -1.657 1.00 83.69 94 ASP A O 1
ATOM 777 N N . TYR A 1 95 ? 0.220 11.241 -1.868 1.00 87.56 95 TYR A N 1
ATOM 778 C CA . TYR A 1 95 ? -0.427 12.260 -2.715 1.00 87.56 95 TYR A CA 1
ATOM 779 C C . TYR A 1 95 ? -1.026 11.691 -4.009 1.00 87.56 95 TYR A C 1
ATOM 781 O O . TYR A 1 95 ? -2.156 12.007 -4.374 1.00 87.56 95 TYR A O 1
ATOM 789 N N . SER A 1 96 ? -0.269 10.841 -4.712 1.00 90.25 96 SER A N 1
ATOM 790 C CA . SER A 1 96 ? -0.726 10.168 -5.937 1.00 90.25 96 SER A CA 1
ATOM 791 C C . SER A 1 96 ? -1.081 8.704 -5.683 1.00 90.25 96 SER A C 1
ATOM 793 O O . SER A 1 96 ? -0.844 7.850 -6.540 1.00 90.25 96 SER A O 1
ATOM 795 N N . GLN A 1 97 ? -1.616 8.409 -4.494 1.00 87.69 97 GLN A N 1
ATOM 796 C CA . GLN A 1 97 ? -2.037 7.060 -4.136 1.00 87.69 97 GLN A CA 1
ATOM 797 C C . GLN A 1 97 ? -3.008 6.467 -5.163 1.00 87.69 97 GLN A C 1
ATOM 799 O O . GLN A 1 97 ? -3.816 7.174 -5.775 1.00 87.69 97 GLN A O 1
ATOM 804 N N . ARG A 1 98 ? -2.917 5.151 -5.365 1.00 90.12 98 ARG A N 1
ATOM 805 C CA . ARG A 1 98 ? -3.742 4.409 -6.322 1.00 90.12 98 ARG A CA 1
ATOM 806 C C . ARG A 1 98 ? -4.302 3.158 -5.674 1.00 90.12 98 ARG A C 1
ATOM 808 O O . ARG A 1 98 ? -3.578 2.406 -5.029 1.00 90.12 98 ARG A O 1
ATOM 815 N N . GLN A 1 99 ? -5.569 2.887 -5.954 1.00 89.44 99 GLN A N 1
ATOM 816 C CA . GLN A 1 99 ? -6.181 1.596 -5.675 1.00 89.44 99 GLN A CA 1
ATOM 817 C C . GLN A 1 99 ? -5.866 0.625 -6.808 1.00 89.44 99 GLN A C 1
ATOM 819 O O . GLN A 1 99 ? -6.672 0.404 -7.710 1.00 89.44 99 GLN A O 1
ATOM 824 N N . TRP A 1 100 ? -4.640 0.113 -6.810 1.00 94.62 100 TRP A N 1
ATOM 825 C CA . TRP A 1 100 ? -4.200 -0.878 -7.781 1.00 94.62 100 TRP A CA 1
ATOM 826 C C . TRP A 1 100 ? -3.942 -2.219 -7.108 1.00 94.62 100 TRP A C 1
ATOM 828 O O . TRP A 1 100 ? -3.349 -2.281 -6.031 1.00 94.62 100 TRP A O 1
ATOM 838 N N . SER A 1 101 ? -4.336 -3.288 -7.791 1.00 95.62 101 SER A N 1
ATOM 839 C CA . SER A 1 101 ? -3.972 -4.652 -7.443 1.00 95.62 101 SER A CA 1
ATOM 840 C C . SER A 1 101 ? -2.448 -4.791 -7.368 1.00 95.62 101 SER A C 1
ATOM 842 O O . SER A 1 101 ? -1.715 -4.282 -8.230 1.00 95.62 101 SER A O 1
ATOM 844 N N . GLY A 1 102 ? -1.973 -5.429 -6.304 1.00 95.69 102 GLY A N 1
ATOM 845 C CA . GLY A 1 102 ? -0.580 -5.512 -5.880 1.00 95.69 102 GLY A CA 1
ATOM 846 C C . GLY A 1 102 ? -0.122 -4.354 -4.984 1.00 95.69 102 GLY A C 1
ATOM 847 O O . GLY A 1 102 ? 0.871 -4.510 -4.273 1.00 95.69 102 GLY A O 1
ATOM 848 N N . MET A 1 103 ? -0.808 -3.201 -4.973 1.00 94.69 103 MET A N 1
ATOM 849 C CA . MET A 1 103 ? -0.543 -2.145 -3.981 1.00 94.69 103 MET A CA 1
ATOM 850 C C . MET A 1 103 ? -1.339 -2.349 -2.696 1.00 94.69 103 MET A C 1
ATOM 852 O O . MET A 1 103 ? -0.817 -2.053 -1.622 1.00 94.69 103 MET A O 1
ATOM 856 N N . LEU A 1 104 ? -2.581 -2.833 -2.779 1.00 92.06 104 LEU A N 1
ATOM 857 C CA . LEU A 1 104 ? -3.407 -3.038 -1.588 1.00 92.06 104 LEU A CA 1
ATOM 858 C C . LEU A 1 104 ? -2.741 -4.029 -0.642 1.00 92.06 104 LEU A C 1
ATOM 860 O O . LEU A 1 104 ? -2.424 -3.658 0.483 1.00 92.06 104 LEU A O 1
ATOM 864 N N . THR A 1 105 ? -2.414 -5.221 -1.125 1.00 94.19 105 THR A N 1
ATOM 865 C CA . THR A 1 105 ? -1.726 -6.255 -0.337 1.00 94.19 105 THR A CA 1
ATOM 866 C C . THR A 1 105 ? -0.240 -5.951 -0.125 1.00 94.19 105 THR A C 1
ATOM 868 O O . THR A 1 105 ? 0.302 -6.184 0.952 1.00 94.19 105 THR A O 1
ATOM 871 N N . GLY A 1 106 ? 0.438 -5.377 -1.124 1.00 94.31 106 GLY A N 1
ATOM 872 C CA . GLY A 1 106 ? 1.890 -5.163 -1.083 1.00 94.31 106 GLY A CA 1
ATOM 873 C C . GLY A 1 106 ? 2.366 -3.889 -0.376 1.00 94.31 106 GLY A C 1
ATOM 874 O O . GLY A 1 106 ? 3.537 -3.806 -0.009 1.00 94.31 106 GLY A O 1
ATOM 875 N N . PHE A 1 107 ? 1.506 -2.882 -0.201 1.00 92.44 107 PHE A N 1
ATOM 876 C CA . PHE A 1 107 ? 1.887 -1.582 0.367 1.00 92.44 107 PHE A CA 1
ATOM 877 C C . PHE A 1 107 ? 0.933 -1.101 1.462 1.00 92.44 107 PHE A C 1
ATOM 879 O O . PHE A 1 107 ? 1.398 -0.707 2.528 1.00 92.44 107 PHE A O 1
ATOM 886 N N . TYR A 1 108 ? -0.384 -1.148 1.250 1.00 90.12 108 TYR A N 1
ATOM 887 C CA . TYR A 1 108 ? -1.342 -0.611 2.225 1.00 90.12 108 TYR A CA 1
ATOM 888 C C . TYR A 1 108 ? -1.643 -1.584 3.372 1.00 90.12 108 TYR A C 1
ATOM 890 O O . TYR A 1 108 ? -1.657 -1.179 4.533 1.00 90.12 108 TYR A O 1
ATOM 898 N N . GLN A 1 109 ? -1.825 -2.870 3.076 1.00 90.44 109 GLN A N 1
ATOM 899 C CA . GLN A 1 109 ? -2.150 -3.906 4.056 1.00 90.44 109 GLN A CA 1
ATOM 900 C C . GLN A 1 109 ? -1.100 -4.014 5.181 1.00 90.44 109 GLN A C 1
ATOM 902 O O . GLN A 1 109 ? -1.496 -3.985 6.346 1.00 90.44 109 GLN A O 1
ATOM 907 N N . PRO A 1 110 ? 0.226 -4.024 4.915 1.00 92.69 110 PRO A N 1
ATOM 908 C CA . PRO A 1 110 ? 1.225 -4.075 5.986 1.00 92.69 110 PRO A CA 1
ATOM 909 C C . PRO A 1 110 ? 1.215 -2.826 6.878 1.00 92.69 110 PRO A C 1
ATOM 911 O O . PRO A 1 110 ? 1.497 -2.908 8.074 1.00 92.69 110 PRO A O 1
ATOM 914 N N . ARG A 1 111 ? 0.870 -1.657 6.317 1.00 90.31 111 ARG A N 1
ATOM 915 C CA . ARG A 1 111 ? 0.749 -0.400 7.077 1.00 90.31 111 ARG A CA 1
ATOM 916 C C . ARG A 1 111 ? -0.431 -0.461 8.041 1.00 90.31 111 ARG A C 1
ATOM 918 O O . ARG A 1 111 ? -0.297 -0.056 9.195 1.00 90.31 111 ARG A O 1
ATOM 925 N N . TRP A 1 112 ? -1.551 -1.012 7.578 1.00 87.12 112 TRP A N 1
ATOM 926 C CA . TRP A 1 112 ? -2.731 -1.244 8.402 1.00 87.12 112 TRP A CA 1
ATOM 927 C C . TRP A 1 112 ? -2.486 -2.279 9.498 1.00 87.12 112 TRP A C 1
ATOM 929 O O . TRP A 1 112 ? -2.814 -1.994 10.646 1.00 87.12 112 TRP A O 1
ATOM 939 N N . ALA A 1 113 ? -1.830 -3.403 9.194 1.00 88.25 113 ALA A N 1
ATOM 940 C CA . ALA A 1 113 ? -1.428 -4.384 10.208 1.00 88.25 113 ALA A CA 1
ATOM 941 C C . ALA A 1 113 ? -0.623 -3.721 11.333 1.00 88.25 113 ALA A C 1
ATOM 943 O O . ALA A 1 113 ? -0.985 -3.804 12.501 1.00 88.25 113 ALA A O 1
ATOM 944 N N . LYS A 1 114 ? 0.406 -2.945 10.970 1.00 88.75 114 LYS A N 1
ATOM 945 C CA . LYS A 1 114 ? 1.261 -2.253 11.940 1.00 88.75 114 LYS A CA 1
ATOM 946 C C . LYS A 1 114 ? 0.498 -1.243 12.800 1.00 88.75 114 LYS A C 1
ATOM 948 O O . LYS A 1 114 ? 0.791 -1.098 13.987 1.00 88.75 114 LYS A O 1
ATOM 953 N N . PHE A 1 115 ? -0.461 -0.526 12.212 1.00 85.44 115 PHE A N 1
ATOM 954 C CA . PHE A 1 115 ? -1.344 0.376 12.952 1.00 85.44 115 PHE A CA 1
ATOM 955 C C . PHE A 1 115 ? -2.193 -0.389 13.978 1.00 85.44 115 PHE A C 1
ATOM 957 O O . PHE A 1 115 ? -2.238 0.011 15.143 1.00 85.44 115 PHE A O 1
ATOM 964 N N . LEU A 1 116 ? -2.819 -1.493 13.563 1.00 82.12 116 LEU A N 1
ATOM 965 C CA . LEU A 1 116 ? -3.684 -2.315 14.412 1.00 82.12 116 LEU A CA 1
ATOM 966 C C . LEU A 1 116 ? -2.891 -2.996 15.540 1.00 82.12 116 LEU A C 1
ATOM 968 O O . LEU A 1 116 ? -3.319 -2.944 16.690 1.00 82.12 116 LEU A O 1
ATOM 972 N N . ASP A 1 117 ? -1.692 -3.511 15.257 1.00 84.81 117 ASP A N 1
ATOM 973 C CA . ASP A 1 117 ? -0.801 -4.120 16.256 1.00 84.81 117 ASP A CA 1
ATOM 974 C C . ASP A 1 117 ? -0.368 -3.115 17.334 1.00 84.81 117 ASP A C 1
ATOM 976 O O . ASP A 1 117 ? -0.370 -3.410 18.533 1.00 84.81 117 ASP A O 1
ATOM 980 N N . ARG A 1 118 ? -0.007 -1.890 16.922 1.00 83.19 118 ARG A N 1
ATOM 981 C CA . ARG A 1 118 ? 0.363 -0.793 17.836 1.00 83.19 118 ARG A CA 1
ATOM 982 C C . ARG A 1 118 ? -0.804 -0.395 18.721 1.00 83.19 118 ARG A C 1
ATOM 984 O O . ARG A 1 118 ? -0.622 -0.141 19.911 1.00 83.19 118 ARG A O 1
ATOM 991 N N . LEU A 1 119 ? -1.989 -0.317 18.130 1.00 79.12 119 LEU A N 1
ATOM 992 C CA . LEU A 1 119 ? -3.195 0.008 18.860 1.00 79.12 119 LEU A CA 1
ATOM 993 C C . LEU A 1 119 ? -3.518 -1.070 19.900 1.00 79.12 119 LEU A C 1
ATOM 995 O O . LEU A 1 119 ? -3.718 -0.734 21.066 1.00 79.12 119 LEU A O 1
ATOM 999 N N . GLN A 1 120 ? -3.515 -2.343 19.501 1.00 78.75 120 GLN A N 1
ATOM 1000 C CA . GLN A 1 120 ? -3.753 -3.469 20.403 1.00 78.75 120 GLN A CA 1
ATOM 1001 C C . GLN A 1 120 ? -2.748 -3.457 21.562 1.00 78.75 120 GLN A C 1
ATOM 1003 O O . GLN A 1 120 ? -3.137 -3.558 22.724 1.00 78.75 120 GLN A O 1
ATOM 1008 N N . SER A 1 121 ? -1.468 -3.232 21.251 1.00 81.38 121 SER A N 1
ATOM 1009 C CA . SER A 1 121 ? -0.398 -3.131 22.250 1.00 81.38 121 SER A CA 1
ATOM 1010 C C . SER A 1 121 ? -0.646 -2.003 23.259 1.00 81.38 121 SER A C 1
ATOM 1012 O O . SER A 1 121 ? -0.450 -2.194 24.459 1.00 81.38 121 SER A O 1
ATOM 1014 N N . SER A 1 122 ? -1.112 -0.836 22.797 1.00 80.25 122 SER A N 1
ATOM 1015 C CA . SER A 1 122 ? -1.460 0.293 23.672 1.00 80.25 122 SER A CA 1
ATOM 1016 C C . SER A 1 122 ? -2.666 -0.011 24.572 1.00 80.25 122 SER A C 1
ATOM 1018 O O . SER A 1 122 ? -2.705 0.470 25.704 1.00 80.25 122 SER A O 1
ATOM 1020 N N . LEU A 1 123 ? -3.630 -0.817 24.110 1.00 76.00 123 LEU A N 1
ATOM 1021 C CA . LEU A 1 123 ? -4.807 -1.221 24.892 1.00 76.00 123 LEU A CA 1
ATOM 1022 C C . LEU A 1 123 ? -4.472 -2.242 25.986 1.00 76.00 123 LEU A C 1
ATOM 1024 O O . LEU A 1 123 ? -5.037 -2.181 27.076 1.00 76.00 123 LEU A O 1
ATOM 1028 N N . THR A 1 124 ? -3.549 -3.172 25.727 1.00 78.94 124 THR A N 1
ATOM 1029 C CA . THR A 1 124 ? -3.169 -4.232 26.680 1.00 78.94 124 THR A CA 1
ATOM 1030 C C . THR A 1 124 ? -2.144 -3.792 27.732 1.00 78.94 124 THR A C 1
ATOM 1032 O O . THR A 1 124 ? -1.620 -4.633 28.458 1.00 78.94 124 THR A O 1
ATOM 1035 N N . GLY A 1 125 ? -1.864 -2.489 27.845 1.00 69.62 125 GLY A N 1
ATOM 1036 C CA . GLY A 1 125 ? -0.953 -1.929 28.850 1.00 69.62 125 GLY A CA 1
ATOM 1037 C C . GLY A 1 125 ? 0.484 -1.699 28.374 1.00 69.62 125 GLY A C 1
ATOM 1038 O O . GLY A 1 125 ? 1.372 -1.535 29.207 1.00 69.62 125 GLY A O 1
ATOM 1039 N N . GLY A 1 126 ? 0.727 -1.692 27.061 1.00 69.00 126 GLY A N 1
ATOM 1040 C CA . GLY A 1 126 ? 1.981 -1.211 26.480 1.00 69.00 126 GLY A CA 1
ATOM 1041 C C . GLY A 1 126 ? 2.076 0.321 26.428 1.00 69.00 126 GLY A C 1
ATOM 1042 O O . GLY A 1 126 ? 1.266 1.041 27.012 1.00 69.00 126 GLY A O 1
ATOM 1043 N N . GLU A 1 127 ? 3.073 0.820 25.694 1.00 74.06 127 GLU A N 1
ATOM 1044 C CA . GLU A 1 127 ? 3.273 2.253 25.432 1.00 74.06 127 GLU A CA 1
ATOM 1045 C C . GLU A 1 127 ? 2.020 2.917 24.816 1.00 74.06 127 GLU A C 1
ATOM 1047 O O . GLU A 1 127 ? 1.343 2.296 23.986 1.00 74.06 127 GLU A O 1
ATOM 1052 N N . PRO A 1 128 ? 1.712 4.186 25.153 1.00 78.88 128 PRO A N 1
ATOM 1053 C CA . PRO A 1 128 ? 0.614 4.924 24.537 1.00 78.88 128 PRO A CA 1
ATOM 1054 C C . PRO A 1 128 ? 0.740 4.986 23.010 1.00 78.88 128 PRO A C 1
ATOM 1056 O O . PRO A 1 128 ? 1.818 5.242 22.466 1.00 78.88 128 PRO A O 1
ATOM 1059 N N . PHE A 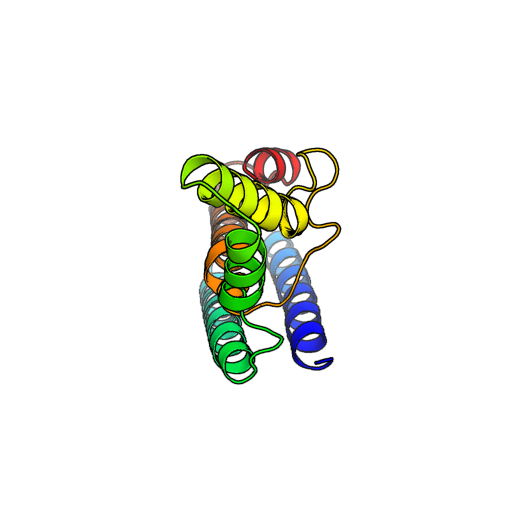1 129 ? -0.379 4.815 22.302 1.00 81.12 129 PHE A N 1
ATOM 1060 C CA . PHE A 1 129 ? -0.401 4.951 20.848 1.00 81.12 129 PHE A CA 1
ATOM 1061 C C . PHE A 1 129 ? 0.115 6.331 20.401 1.00 81.12 129 PHE A C 1
ATOM 1063 O O . PHE A 1 129 ? -0.389 7.374 20.818 1.00 81.12 129 PHE A O 1
ATOM 1070 N N . SER A 1 130 ? 1.092 6.336 19.488 1.00 83.31 130 SER A N 1
ATOM 1071 C CA . SER A 1 130 ? 1.661 7.552 18.906 1.00 83.31 130 SER A CA 1
ATOM 1072 C C . SER A 1 130 ? 1.597 7.522 17.382 1.00 83.31 130 SER A C 1
ATOM 1074 O O . SER A 1 130 ? 2.410 6.881 16.709 1.00 83.31 130 SER A O 1
ATOM 1076 N N . ALA A 1 131 ? 0.667 8.298 16.819 1.00 77.06 131 ALA A N 1
ATOM 1077 C CA . ALA A 1 131 ? 0.559 8.485 15.371 1.00 77.06 131 ALA A CA 1
ATOM 1078 C C . ALA A 1 131 ? 1.836 9.096 14.766 1.00 77.06 131 ALA A C 1
ATOM 1080 O O . ALA A 1 131 ? 2.219 8.766 13.645 1.00 77.06 131 ALA A O 1
ATOM 1081 N N . ALA A 1 132 ? 2.518 9.970 15.513 1.00 81.62 132 ALA A N 1
ATOM 1082 C CA . ALA A 1 132 ? 3.750 10.612 15.067 1.00 81.62 132 ALA A CA 1
ATOM 1083 C C . ALA A 1 132 ? 4.915 9.620 14.948 1.00 81.62 132 ALA A C 1
ATOM 1085 O O . ALA A 1 132 ? 5.709 9.731 14.017 1.00 81.62 132 ALA A O 1
ATOM 1086 N N . GLN A 1 133 ? 5.021 8.652 15.865 1.00 83.00 133 GLN A N 1
ATOM 1087 C CA . GLN A 1 133 ? 6.026 7.589 15.773 1.00 83.00 133 GLN A CA 1
ATOM 1088 C C . GLN A 1 133 ? 5.715 6.645 14.613 1.00 83.00 133 GLN A C 1
ATOM 1090 O O . GLN A 1 133 ? 6.590 6.403 13.790 1.00 83.00 133 GLN A O 1
ATOM 1095 N N . LEU A 1 134 ? 4.458 6.204 14.489 1.00 82.81 134 LEU A N 1
ATOM 1096 C CA . LEU A 1 134 ? 4.036 5.322 13.401 1.00 82.81 134 LEU A CA 1
ATOM 1097 C C . LEU A 1 134 ? 4.293 5.947 12.021 1.00 82.81 134 LEU A C 1
ATOM 1099 O O . LEU A 1 134 ? 4.747 5.267 11.107 1.00 82.81 134 LEU A O 1
ATOM 1103 N N . ARG A 1 135 ? 4.059 7.257 11.868 1.00 77.81 135 ARG A N 1
ATOM 1104 C CA . ARG A 1 135 ? 4.284 7.967 10.601 1.00 77.81 135 ARG A CA 1
ATOM 1105 C C . ARG A 1 135 ? 5.761 8.034 10.192 1.00 77.81 135 ARG A C 1
ATOM 1107 O O . ARG A 1 135 ? 6.026 8.159 9.009 1.00 77.81 135 ARG A O 1
ATOM 1114 N N . LYS A 1 136 ? 6.715 7.940 11.127 1.00 81.81 136 LYS A N 1
ATOM 1115 C CA . LYS A 1 136 ? 8.160 7.922 10.810 1.00 81.81 136 LYS A CA 1
ATOM 1116 C C . LYS A 1 136 ? 8.638 6.588 10.235 1.00 81.81 136 LYS A C 1
ATOM 1118 O O . LYS A 1 136 ? 9.767 6.502 9.767 1.00 81.81 136 LYS A O 1
ATOM 1123 N N . GLU A 1 137 ? 7.815 5.550 10.320 1.00 78.25 137 G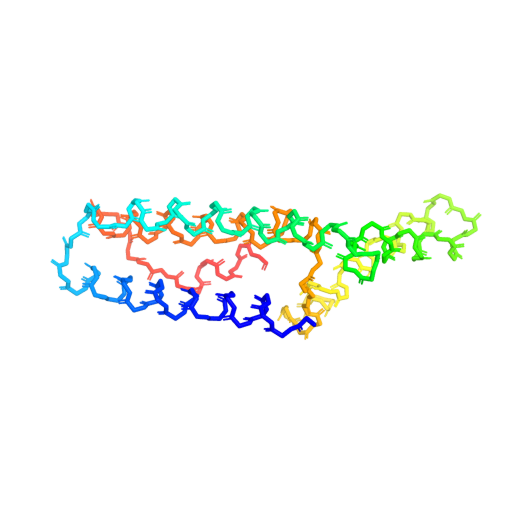LU A N 1
ATOM 1124 C CA . GLU A 1 137 ? 8.164 4.197 9.886 1.00 78.25 137 GLU A CA 1
ATOM 1125 C C . GLU A 1 137 ? 7.766 3.916 8.429 1.00 78.25 137 GLU A C 1
ATOM 1127 O O . GLU A 1 137 ? 7.964 2.792 7.961 1.00 78.25 137 GLU A O 1
ATOM 1132 N N . PHE A 1 138 ? 7.217 4.918 7.731 1.00 72.00 138 PHE A N 1
ATOM 1133 C CA . PHE A 1 138 ? 6.742 4.848 6.349 1.00 72.00 138 PHE A CA 1
ATOM 1134 C C . PHE A 1 138 ? 7.275 6.009 5.504 1.00 72.00 138 PHE A C 1
ATOM 1136 O O . PHE A 1 138 ? 7.356 7.140 6.034 1.00 72.00 138 PHE A O 1
#

Sequence (138 aa):
MIVADQVLNDLTERYHNAVVAAYQAKDSRAPDRASQRFMELISDMDELLATRKEFLLGRWLGDAKRWARTDQQRRLYEVNARDLITRWGGRITDYSQRQWS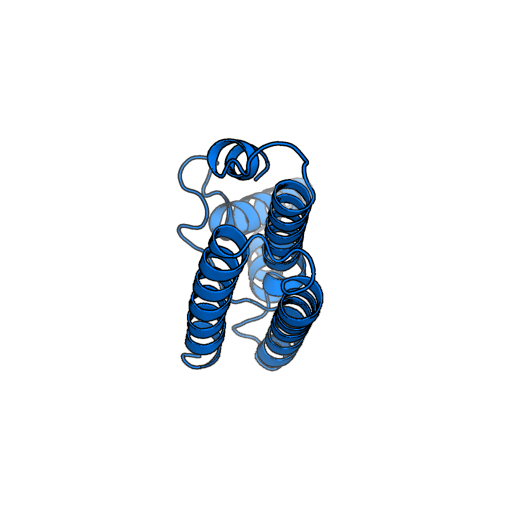GMLTGFYQPRWAKFLDRLQSSLTGGEPFSAAQLRKEF

Radius of gyration: 17.54 Å; chains: 1; bounding box: 38×25×52 Å